Protein AF-A0A1F8EIY8-F1 (afdb_monomer_lite)

Radius of gyration: 14.1 Å; chains: 1; bounding box: 30×26×40 Å

Structure (mmCIF, N/CA/C/O backbone):
data_AF-A0A1F8EIY8-F1
#
_entry.id   AF-A0A1F8EIY8-F1
#
loop_
_atom_site.group_PDB
_atom_site.id
_atom_site.type_symbol
_atom_site.label_atom_id
_atom_site.label_alt_id
_atom_site.label_comp_id
_atom_site.label_asym_id
_atom_site.label_entity_id
_atom_site.label_seq_id
_atom_site.pdbx_PDB_ins_code
_atom_site.Cartn_x
_atom_site.Cartn_y
_atom_site.Cartn_z
_atom_site.occupancy
_atom_site.B_iso_or_equiv
_atom_site.auth_seq_id
_atom_site.auth_comp_id
_atom_site.auth_asym_id
_atom_site.auth_atom_id
_atom_site.pdbx_PDB_model_num
ATOM 1 N N . MET A 1 1 ? -0.225 -0.022 24.088 1.00 84.06 1 MET A N 1
ATOM 2 C CA . MET A 1 1 ? -0.901 0.420 22.856 1.00 84.06 1 MET A CA 1
ATOM 3 C C . MET A 1 1 ? -2.262 -0.248 22.807 1.00 84.06 1 MET A C 1
ATOM 5 O O . MET A 1 1 ? -2.330 -1.459 22.981 1.00 84.06 1 MET A O 1
ATOM 9 N N . THR A 1 2 ? -3.337 0.514 22.650 1.00 96.50 2 THR A N 1
ATOM 10 C CA . THR A 1 2 ? -4.689 -0.016 22.445 1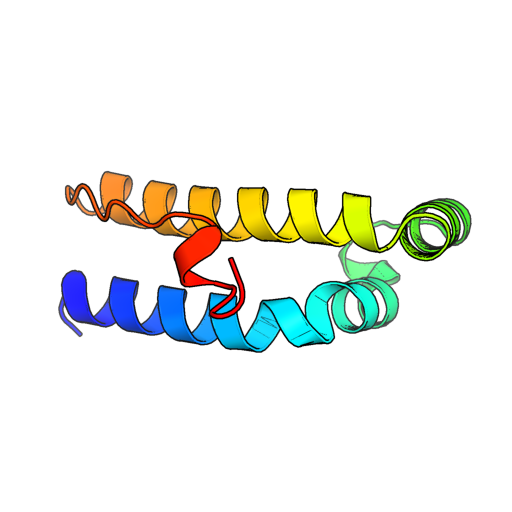.00 96.50 2 THR A CA 1
ATOM 11 C C . THR A 1 2 ? -4.862 -0.520 21.008 1.00 96.50 2 THR A C 1
ATOM 13 O O . THR A 1 2 ? -4.106 -0.147 20.111 1.00 96.50 2 THR A O 1
ATOM 16 N N . LYS A 1 3 ? -5.890 -1.341 20.757 1.00 95.94 3 LYS A N 1
ATOM 17 C CA . LYS A 1 3 ? -6.219 -1.822 19.402 1.00 95.94 3 LYS A CA 1
ATOM 18 C C . LYS A 1 3 ? -6.447 -0.665 18.417 1.00 95.94 3 LYS A C 1
ATOM 20 O O . LYS A 1 3 ? -5.969 -0.703 17.292 1.00 95.94 3 LYS A O 1
ATOM 25 N N . ILE A 1 4 ? -7.122 0.397 18.863 1.00 95.06 4 ILE A N 1
ATOM 26 C CA . ILE A 1 4 ? -7.373 1.594 18.046 1.00 95.06 4 ILE A CA 1
ATOM 27 C C . ILE A 1 4 ? -6.077 2.377 17.796 1.00 95.06 4 ILE A C 1
ATOM 29 O O . ILE A 1 4 ? -5.874 2.885 16.695 1.00 95.06 4 ILE A O 1
ATOM 33 N N . GLU A 1 5 ? -5.191 2.481 18.789 1.00 96.38 5 GLU A N 1
ATOM 34 C CA . GLU A 1 5 ? -3.879 3.119 18.608 1.00 96.38 5 GLU A CA 1
ATOM 35 C C . GLU A 1 5 ? -3.022 2.376 17.580 1.00 96.38 5 GLU A C 1
ATOM 37 O O . GLU A 1 5 ? -2.400 3.028 16.742 1.00 96.38 5 GLU A O 1
ATOM 42 N N . LEU A 1 6 ? -3.049 1.038 17.590 1.00 96.06 6 LEU A N 1
ATOM 43 C CA . LEU A 1 6 ? -2.387 0.215 16.578 1.00 96.06 6 LEU A CA 1
ATOM 44 C C . LEU A 1 6 ? -2.923 0.522 15.177 1.00 96.06 6 LEU A C 1
ATOM 46 O O . LEU A 1 6 ? -2.144 0.802 14.272 1.00 96.06 6 LEU A O 1
ATOM 50 N N . LEU A 1 7 ? -4.243 0.531 14.996 1.00 96.38 7 LEU A N 1
ATOM 51 C CA . LEU A 1 7 ? -4.843 0.783 13.682 1.00 96.38 7 LEU A CA 1
ATOM 52 C C . LEU A 1 7 ? -4.562 2.205 13.178 1.00 96.38 7 LEU A C 1
ATOM 54 O O . LEU A 1 7 ? -4.230 2.387 12.011 1.00 96.38 7 LEU A O 1
ATOM 58 N N . LYS A 1 8 ? -4.580 3.208 14.064 1.00 96.50 8 LYS A N 1
ATOM 59 C CA . LYS A 1 8 ? -4.172 4.585 13.726 1.00 96.50 8 LYS A CA 1
ATOM 60 C C . LYS A 1 8 ? -2.689 4.694 13.370 1.00 96.50 8 LYS A C 1
ATOM 62 O O . LYS A 1 8 ? -2.311 5.546 12.566 1.00 96.50 8 LYS A O 1
ATOM 67 N N . MET A 1 9 ? -1.832 3.890 13.998 1.00 97.50 9 MET A N 1
ATOM 68 C CA . MET A 1 9 ? -0.424 3.798 13.617 1.00 97.50 9 MET A CA 1
ATOM 69 C C . MET A 1 9 ? -0.304 3.206 12.211 1.00 97.50 9 MET A C 1
ATOM 71 O O . MET A 1 9 ? 0.331 3.818 11.362 1.00 97.50 9 MET A O 1
ATOM 75 N N . LEU A 1 10 ? -0.986 2.093 11.936 1.00 97.44 10 LEU A N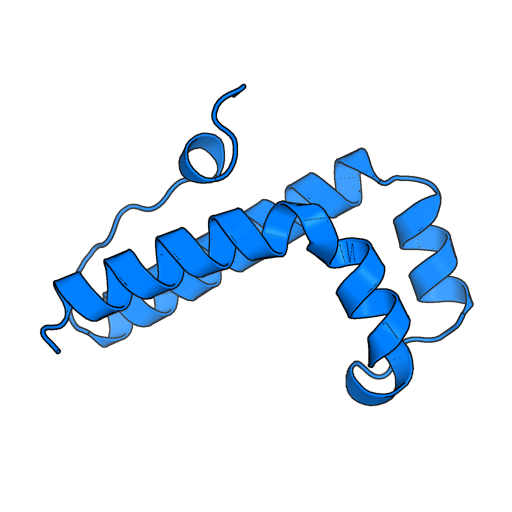 1
ATOM 76 C CA . LEU A 1 10 ? -0.969 1.439 10.627 1.00 97.44 10 LEU A CA 1
ATOM 77 C C . LEU A 1 10 ? -1.524 2.328 9.502 1.00 97.44 10 LEU A C 1
ATOM 79 O O . LEU A 1 10 ? -0.902 2.406 8.450 1.00 97.44 10 LEU A O 1
ATOM 83 N N . ASP A 1 11 ? -2.625 3.054 9.722 1.00 96.69 11 ASP A N 1
ATOM 84 C CA . AS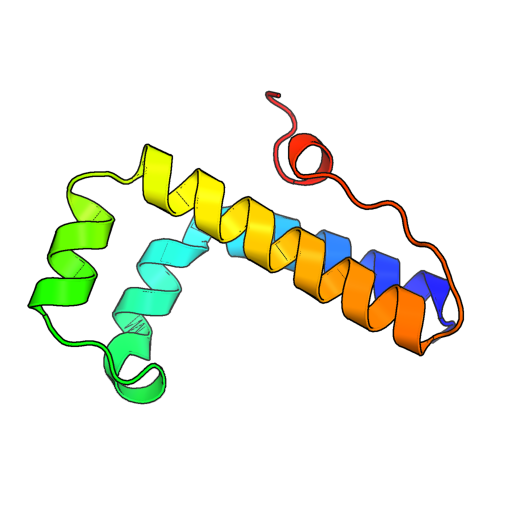P A 1 11 ? -3.157 4.044 8.765 1.00 96.69 11 ASP A CA 1
ATOM 85 C C . ASP A 1 11 ? -2.113 5.123 8.426 1.00 96.69 11 ASP A C 1
ATOM 87 O O . ASP A 1 11 ? -1.849 5.429 7.261 1.00 96.69 11 ASP A O 1
ATOM 91 N N . ARG A 1 12 ? -1.441 5.669 9.444 1.00 96.69 12 ARG A N 1
ATOM 92 C CA . ARG A 1 12 ? -0.386 6.676 9.255 1.00 96.69 12 ARG A CA 1
ATOM 93 C C . ARG A 1 12 ? 0.810 6.133 8.474 1.00 96.69 12 ARG A C 1
ATOM 95 O O . ARG A 1 12 ? 1.328 6.832 7.597 1.00 96.69 12 ARG A O 1
ATOM 102 N N . GLU A 1 13 ? 1.242 4.915 8.783 1.00 97.44 13 GLU A N 1
ATOM 103 C CA . GLU A 1 13 ? 2.340 4.264 8.069 1.00 97.44 13 GLU A CA 1
ATOM 104 C C . GLU A 1 13 ? 1.939 3.939 6.628 1.00 97.44 13 GLU A C 1
ATOM 106 O O . GLU A 1 13 ? 2.698 4.241 5.711 1.00 97.44 13 GLU A O 1
ATOM 111 N N . ALA A 1 14 ? 0.718 3.450 6.388 1.00 97.06 14 ALA A N 1
ATOM 112 C CA . ALA A 1 14 ? 0.191 3.203 5.047 1.00 97.06 14 ALA A CA 1
ATOM 113 C C . ALA A 1 14 ? 0.169 4.486 4.197 1.00 97.06 14 ALA A C 1
ATOM 115 O O . ALA A 1 14 ? 0.676 4.495 3.073 1.00 97.06 14 ALA A O 1
ATOM 116 N N . LYS A 1 15 ? -0.327 5.601 4.753 1.00 96.06 15 LYS A N 1
ATOM 117 C CA . LYS A 1 15 ? -0.301 6.931 4.111 1.00 96.06 15 LYS A CA 1
ATOM 118 C C . LYS A 1 15 ? 1.109 7.393 3.755 1.00 96.06 15 LYS A C 1
ATOM 120 O O . LYS A 1 15 ? 1.324 7.995 2.701 1.00 96.06 15 LYS A O 1
ATOM 125 N N . SER A 1 16 ? 2.066 7.156 4.648 1.00 95.56 16 SER A N 1
ATOM 126 C CA . SER A 1 16 ? 3.459 7.563 4.450 1.00 95.56 16 SER A CA 1
ATOM 127 C C . SER A 1 16 ? 4.145 6.689 3.401 1.00 95.56 16 SER A C 1
ATOM 129 O O . SER A 1 16 ? 4.754 7.214 2.468 1.00 95.56 16 SER A O 1
ATOM 131 N N . TYR A 1 17 ? 3.973 5.371 3.508 1.00 97.06 17 TYR A N 1
ATOM 132 C CA . TYR A 1 17 ? 4.554 4.378 2.614 1.00 97.06 17 TYR A CA 1
ATOM 133 C C . TYR A 1 17 ? 4.023 4.485 1.185 1.00 97.06 17 TYR A C 1
ATOM 135 O O . TYR A 1 17 ? 4.809 4.407 0.244 1.00 97.06 17 TYR A O 1
ATOM 143 N N . ARG A 1 18 ? 2.720 4.740 0.996 1.00 95.75 18 ARG A N 1
ATOM 144 C CA . ARG A 1 18 ? 2.087 4.894 -0.328 1.00 95.75 18 ARG A CA 1
ATOM 145 C C . ARG A 1 18 ? 2.905 5.772 -1.283 1.00 95.75 18 ARG A C 1
ATOM 147 O O . ARG A 1 18 ? 3.125 5.416 -2.440 1.00 95.75 18 ARG A O 1
ATOM 154 N N . LYS A 1 19 ? 3.398 6.910 -0.781 1.00 94.38 19 LYS A N 1
ATOM 155 C CA . LYS A 1 19 ? 4.152 7.910 -1.558 1.00 94.38 19 LYS A CA 1
ATOM 156 C C . LYS A 1 19 ? 5.460 7.366 -2.130 1.00 94.38 19 LYS A C 1
ATOM 158 O O . LYS A 1 19 ? 5.949 7.882 -3.128 1.00 94.38 19 LYS A O 1
ATOM 163 N N . THR A 1 20 ? 6.036 6.354 -1.490 1.00 95.94 20 THR A N 1
ATOM 164 C CA . THR A 1 20 ? 7.341 5.782 -1.833 1.00 95.94 20 THR A CA 1
ATOM 165 C C . THR A 1 20 ? 7.261 4.292 -2.161 1.00 95.94 20 THR A C 1
ATOM 167 O O . THR A 1 20 ? 8.301 3.672 -2.374 1.00 95.94 20 THR A O 1
ATOM 170 N N . ALA A 1 21 ? 6.052 3.722 -2.257 1.00 97.00 21 ALA A N 1
ATOM 171 C CA . ALA A 1 21 ? 5.825 2.287 -2.394 1.00 97.00 21 ALA A CA 1
ATOM 172 C C . ALA A 1 21 ? 6.599 1.683 -3.573 1.00 97.00 21 ALA A C 1
ATOM 174 O O . ALA A 1 21 ? 7.356 0.738 -3.375 1.00 97.00 21 ALA A O 1
ATOM 175 N N . LEU A 1 22 ? 6.498 2.274 -4.770 1.00 96.75 22 LEU A N 1
ATOM 176 C CA . LEU A 1 22 ? 7.198 1.775 -5.961 1.00 96.75 22 LEU A CA 1
ATOM 177 C C . LEU A 1 22 ? 8.722 1.774 -5.774 1.00 96.75 22 LEU A C 1
ATOM 179 O O . LEU A 1 22 ? 9.379 0.766 -6.014 1.00 96.75 22 LEU A O 1
ATOM 183 N N . ALA A 1 23 ? 9.279 2.881 -5.276 1.00 96.75 23 ALA A N 1
ATOM 184 C CA . ALA A 1 23 ? 10.715 3.005 -5.034 1.00 96.75 23 ALA A CA 1
ATOM 185 C C . ALA A 1 23 ? 11.206 2.050 -3.931 1.00 96.75 23 ALA A C 1
ATOM 187 O O . ALA A 1 23 ? 12.322 1.540 -3.993 1.00 96.75 23 ALA A O 1
ATOM 188 N N . SER A 1 24 ? 10.384 1.804 -2.908 1.00 97.38 24 SER A N 1
ATOM 189 C CA . SER A 1 24 ? 10.697 0.853 -1.841 1.00 97.38 24 SER A CA 1
ATOM 190 C C . SER A 1 24 ? 10.664 -0.592 -2.335 1.00 97.38 24 SER A C 1
ATOM 192 O O . SER A 1 24 ? 11.576 -1.355 -2.023 1.00 97.38 24 SER A O 1
ATOM 194 N N . ILE A 1 25 ? 9.651 -0.956 -3.126 1.00 97.19 25 ILE A N 1
ATOM 195 C CA . ILE A 1 25 ? 9.522 -2.286 -3.734 1.00 97.19 25 ILE A CA 1
ATOM 196 C C . ILE A 1 25 ? 10.686 -2.557 -4.682 1.00 97.19 25 ILE A C 1
ATOM 198 O O . ILE A 1 25 ? 11.267 -3.633 -4.612 1.00 97.19 25 ILE A O 1
ATOM 202 N N . GLU A 1 26 ? 11.066 -1.579 -5.505 1.00 97.00 26 GLU A N 1
ATOM 203 C CA . GLU A 1 26 ? 12.231 -1.677 -6.386 1.00 97.00 26 GLU A CA 1
ATOM 204 C C . GLU A 1 26 ? 13.528 -1.869 -5.594 1.00 97.00 26 GLU A C 1
ATOM 206 O O . GLU A 1 26 ? 14.267 -2.823 -5.840 1.00 97.00 26 GLU A O 1
ATOM 211 N N . ARG A 1 27 ? 13.794 -1.005 -4.604 1.00 97.62 27 ARG A N 1
ATOM 212 C CA . ARG A 1 27 ? 15.001 -1.101 -3.765 1.00 97.62 27 ARG A CA 1
ATOM 213 C C . ARG A 1 27 ? 15.102 -2.461 -3.068 1.00 97.62 27 ARG A C 1
ATOM 215 O O . ARG A 1 27 ? 16.191 -3.017 -2.949 1.00 97.62 27 ARG A O 1
ATOM 222 N N . ASN A 1 28 ? 13.966 -2.995 -2.630 1.00 97.44 28 ASN A N 1
ATOM 223 C CA . ASN A 1 28 ? 13.869 -4.279 -1.945 1.00 97.44 28 ASN A CA 1
ATOM 224 C C . ASN A 1 28 ? 13.445 -5.421 -2.883 1.00 97.44 28 ASN A C 1
ATOM 226 O O . ASN A 1 28 ? 12.964 -6.443 -2.404 1.00 97.44 28 ASN A O 1
ATOM 230 N N . GLY A 1 29 ? 13.627 -5.284 -4.202 1.00 96.62 29 GLY A N 1
ATOM 231 C CA . GLY A 1 29 ? 13.181 -6.286 -5.178 1.00 96.62 29 GLY A CA 1
ATOM 232 C C . GLY A 1 29 ? 13.731 -7.687 -4.896 1.00 96.62 29 GLY A C 1
ATOM 233 O O . GLY A 1 29 ? 13.014 -8.667 -5.043 1.00 96.62 29 GLY A O 1
ATOM 234 N N . HIS A 1 30 ? 14.956 -7.764 -4.368 1.00 95.06 30 HIS A N 1
ATOM 235 C CA . HIS A 1 30 ? 15.597 -9.006 -3.931 1.00 95.06 30 HIS A CA 1
ATOM 236 C C . HIS A 1 30 ? 14.898 -9.693 -2.744 1.00 95.06 30 HIS A C 1
ATOM 23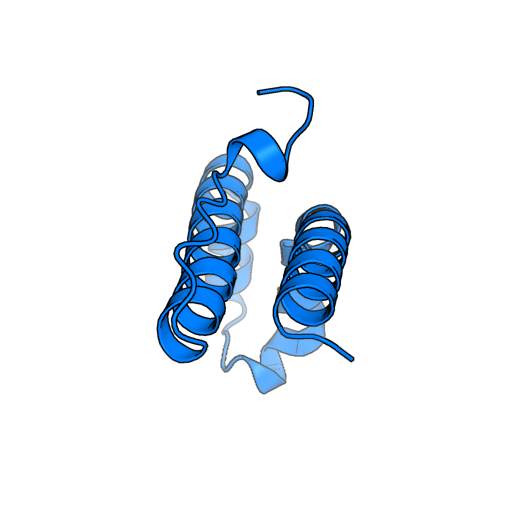8 O O . HIS A 1 30 ? 14.942 -10.912 -2.643 1.00 95.06 30 HIS A O 1
ATOM 244 N N . MET A 1 31 ? 14.256 -8.939 -1.846 1.00 97.12 31 MET A N 1
ATOM 245 C CA . MET A 1 31 ? 13.454 -9.501 -0.750 1.00 97.12 31 MET A CA 1
ATOM 246 C C . MET A 1 31 ? 12.043 -9.874 -1.208 1.00 97.12 31 MET A C 1
ATOM 248 O O . MET A 1 31 ? 11.415 -10.744 -0.615 1.00 97.12 31 MET A O 1
ATOM 252 N N . ASN A 1 32 ? 11.548 -9.189 -2.240 1.00 95.94 32 ASN A N 1
ATOM 253 C CA . ASN A 1 32 ? 10.203 -9.360 -2.783 1.00 95.94 32 ASN A CA 1
ATOM 254 C C . ASN A 1 32 ? 10.137 -10.402 -3.911 1.00 95.94 32 ASN A C 1
ATOM 256 O O . ASN A 1 32 ? 9.068 -10.577 -4.486 1.00 95.94 32 ASN A O 1
ATOM 260 N N . ASP A 1 33 ? 11.265 -11.040 -4.241 1.00 97.38 33 ASP A N 1
ATOM 261 C CA . ASP A 1 33 ? 11.399 -12.001 -5.342 1.00 97.38 33 ASP A CA 1
ATOM 262 C C . ASP A 1 33 ? 10.905 -11.446 -6.695 1.00 97.38 33 ASP A C 1
ATOM 264 O O . ASP A 1 33 ? 10.162 -12.086 -7.434 1.00 97.38 33 ASP A O 1
ATOM 268 N N . LEU A 1 34 ? 11.283 -10.198 -7.005 1.00 96.62 34 LEU A N 1
ATOM 269 C CA . LEU A 1 34 ? 10.878 -9.516 -8.238 1.00 96.62 34 LEU A CA 1
ATOM 270 C C . LEU A 1 34 ? 11.998 -9.508 -9.274 1.00 96.62 34 LEU A C 1
ATOM 272 O O . LEU A 1 34 ? 13.137 -9.127 -8.989 1.00 96.62 34 LEU A O 1
ATOM 276 N N . SER A 1 35 ? 11.648 -9.835 -10.516 1.00 96.56 35 SER A N 1
ATOM 277 C CA . SER A 1 35 ? 12.546 -9.676 -11.654 1.00 96.56 35 SER A CA 1
ATOM 278 C C . SER A 1 35 ? 12.615 -8.217 -12.116 1.00 96.56 35 SER A C 1
ATOM 280 O O . SER A 1 35 ? 11.756 -7.379 -11.825 1.00 96.56 35 SER A O 1
ATOM 282 N N . THR A 1 36 ? 13.620 -7.900 -12.935 1.00 95.19 36 THR A N 1
ATOM 283 C CA . THR A 1 36 ? 13.702 -6.593 -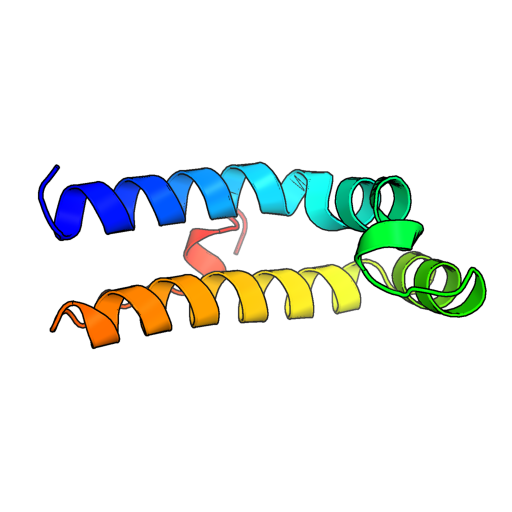13.604 1.00 95.19 36 THR A CA 1
ATOM 284 C C . THR A 1 36 ? 12.487 -6.323 -14.498 1.00 95.19 36 THR A C 1
ATOM 286 O O . THR A 1 36 ? 12.084 -5.168 -14.641 1.00 95.19 36 THR A O 1
ATOM 289 N N . MET A 1 37 ? 11.889 -7.366 -15.087 1.00 96.75 37 MET A N 1
ATOM 290 C CA . MET A 1 37 ? 10.699 -7.220 -15.925 1.00 96.75 37 MET A CA 1
ATOM 291 C C . MET A 1 37 ? 9.479 -6.814 -15.092 1.00 96.75 37 MET A C 1
ATOM 293 O O . MET A 1 37 ? 8.749 -5.914 -15.499 1.00 96.75 37 MET A O 1
ATOM 297 N N . ASP A 1 38 ? 9.306 -7.391 -13.902 1.00 96.31 38 ASP A N 1
ATOM 298 C CA . ASP A 1 38 ? 8.192 -7.047 -13.008 1.00 96.31 38 ASP A CA 1
ATOM 299 C C . ASP A 1 38 ? 8.246 -5.569 -12.603 1.00 96.31 38 ASP A C 1
ATOM 301 O O . ASP A 1 38 ? 7.261 -4.839 -12.730 1.00 96.31 38 ASP A O 1
ATOM 305 N N . ILE A 1 39 ? 9.430 -5.090 -12.204 1.00 96.38 39 ILE A N 1
ATOM 306 C CA . ILE A 1 39 ? 9.648 -3.676 -11.863 1.00 96.38 39 ILE A CA 1
ATOM 307 C C . ILE A 1 39 ? 9.383 -2.766 -13.064 1.00 96.38 39 ILE A C 1
ATOM 309 O O . ILE A 1 39 ? 8.804 -1.687 -12.913 1.00 96.38 39 ILE A O 1
ATOM 313 N N . ARG A 1 40 ? 9.786 -3.187 -14.268 1.00 96.81 40 ARG A N 1
ATOM 314 C CA . ARG A 1 40 ? 9.534 -2.424 -15.492 1.00 96.81 40 ARG A CA 1
ATOM 315 C C . ARG A 1 40 ? 8.034 -2.269 -15.751 1.00 96.81 40 ARG A C 1
ATOM 317 O O . ARG A 1 40 ? 7.592 -1.143 -15.966 1.00 96.81 40 ARG A O 1
ATOM 324 N N . VAL A 1 41 ? 7.259 -3.350 -15.657 1.00 96.38 41 VAL A N 1
ATOM 325 C CA . VAL A 1 41 ? 5.795 -3.314 -15.829 1.00 96.38 41 VAL A CA 1
ATOM 326 C C . VAL A 1 41 ? 5.145 -2.357 -14.823 1.00 96.38 41 VAL A C 1
ATOM 328 O O . VAL A 1 41 ? 4.291 -1.555 -15.197 1.00 96.38 41 VAL A O 1
ATOM 331 N N . MET A 1 42 ? 5.588 -2.367 -13.560 1.00 95.81 42 MET A N 1
ATOM 332 C CA . MET A 1 42 ? 5.078 -1.438 -12.539 1.00 95.81 42 MET A CA 1
ATOM 333 C C . MET A 1 42 ? 5.383 0.037 -12.853 1.00 95.81 42 MET A C 1
ATOM 335 O O . MET A 1 42 ? 4.601 0.918 -12.499 1.00 95.81 42 MET A O 1
ATOM 339 N N . LYS A 1 43 ? 6.515 0.323 -13.509 1.00 96.12 43 LYS A N 1
ATOM 340 C CA . LYS A 1 43 ? 6.919 1.686 -13.894 1.00 96.12 43 LYS A CA 1
ATOM 341 C C . LYS A 1 43 ? 6.200 2.209 -15.135 1.00 96.12 43 LYS A C 1
ATOM 343 O O . LYS A 1 43 ? 6.031 3.423 -15.239 1.00 96.12 43 LYS A O 1
ATOM 348 N N . GLU A 1 44 ? 5.811 1.331 -16.057 1.00 97.44 44 GLU A N 1
ATOM 349 C CA . GLU A 1 44 ? 5.106 1.704 -17.290 1.00 97.44 44 GLU A CA 1
ATOM 350 C C . GLU A 1 44 ? 3.653 2.146 -17.018 1.00 97.44 44 GLU A C 1
ATOM 352 O O . GLU A 1 44 ? 3.171 3.065 -17.676 1.00 97.44 44 GLU A O 1
ATOM 357 N N . ASP A 1 45 ? 2.981 1.579 -16.005 1.00 95.94 45 ASP A N 1
ATOM 358 C CA . ASP A 1 45 ? 1.627 1.979 -15.575 1.00 95.94 45 ASP A CA 1
ATOM 359 C C . ASP A 1 45 ? 1.586 2.306 -14.067 1.00 95.94 45 ASP A C 1
ATOM 361 O O . ASP A 1 45 ? 1.027 1.574 -13.240 1.00 95.94 45 ASP A O 1
ATOM 365 N N . GLN A 1 46 ? 2.201 3.437 -13.695 1.00 94.19 46 GLN A N 1
ATOM 366 C CA . GLN A 1 46 ? 2.294 3.866 -12.292 1.00 94.19 46 GLN A CA 1
ATOM 367 C C . GLN A 1 46 ? 0.931 4.163 -11.661 1.00 94.19 46 GLN A C 1
ATOM 369 O O . GLN A 1 46 ? 0.760 3.969 -10.457 1.00 94.19 46 GLN A O 1
ATOM 374 N N . GLU A 1 47 ? -0.044 4.632 -12.445 1.00 93.75 47 GLU A N 1
ATOM 375 C CA . GLU A 1 47 ? -1.384 4.907 -11.928 1.00 93.75 47 GLU A CA 1
ATOM 376 C C . GLU A 1 47 ? -2.065 3.602 -11.508 1.00 93.75 47 GLU A C 1
ATOM 378 O O . GLU A 1 47 ? -2.593 3.499 -10.397 1.00 93.75 47 GLU A O 1
ATOM 383 N N . ARG A 1 48 ? -2.011 2.571 -12.360 1.00 95.31 48 ARG A N 1
ATOM 384 C CA . ARG A 1 48 ? -2.545 1.252 -12.023 1.00 95.31 48 ARG A CA 1
ATOM 385 C C . ARG A 1 48 ? -1.800 0.629 -10.854 1.00 95.31 48 ARG A C 1
ATOM 387 O O . ARG A 1 48 ? -2.464 0.100 -9.964 1.00 95.31 48 ARG A O 1
ATOM 394 N N . PHE A 1 49 ? -0.471 0.734 -10.819 1.00 96.38 49 PHE A N 1
ATOM 395 C CA . PHE A 1 49 ? 0.315 0.300 -9.666 1.00 96.38 49 PHE A CA 1
ATOM 3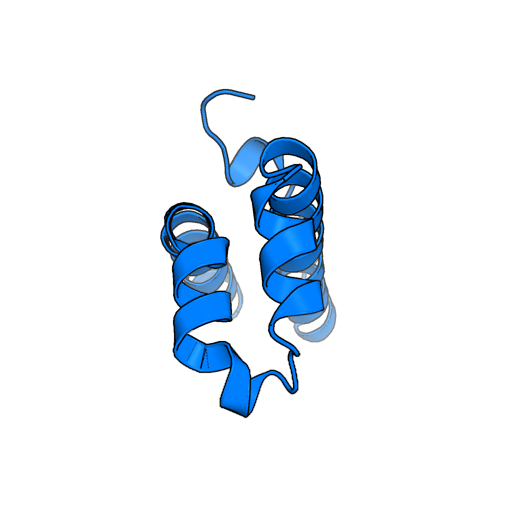96 C C . PHE A 1 49 ? -0.172 0.973 -8.375 1.00 96.38 49 PHE A C 1
ATOM 398 O O . PHE A 1 49 ? -0.453 0.278 -7.403 1.00 96.38 49 PHE A O 1
ATOM 405 N N . GLN A 1 50 ? -0.351 2.299 -8.367 1.00 95.00 50 GLN A N 1
ATOM 406 C CA . GLN A 1 50 ? -0.820 3.023 -7.181 1.00 95.00 50 GLN A CA 1
ATOM 407 C C . GLN A 1 50 ? -2.223 2.589 -6.750 1.00 95.00 50 GLN A C 1
ATOM 409 O O . GLN A 1 50 ? -2.464 2.414 -5.560 1.00 95.00 50 GLN A O 1
ATOM 414 N N . ARG A 1 51 ? -3.142 2.328 -7.691 1.00 95.81 51 ARG A N 1
ATOM 415 C CA . ARG A 1 51 ? -4.469 1.779 -7.353 1.00 95.81 51 ARG A CA 1
ATOM 416 C C . ARG A 1 51 ? -4.373 0.418 -6.657 1.00 95.81 51 ARG A C 1
ATOM 418 O O . ARG A 1 51 ? -5.108 0.187 -5.700 1.00 95.81 51 ARG A O 1
ATOM 425 N N . PHE A 1 52 ? -3.481 -0.463 -7.113 1.00 97.06 52 PHE A N 1
ATOM 426 C CA . PHE A 1 52 ? -3.251 -1.752 -6.456 1.00 97.06 52 PHE A CA 1
ATOM 427 C C . PHE A 1 52 ? -2.567 -1.597 -5.098 1.00 97.06 52 PHE A C 1
ATOM 429 O O . PHE A 1 52 ? -3.008 -2.216 -4.134 1.00 97.06 52 PHE A O 1
ATOM 436 N N . ALA A 1 53 ? -1.545 -0.746 -4.997 1.00 96.88 53 ALA A N 1
ATOM 437 C CA . ALA A 1 53 ? -0.874 -0.457 -3.734 1.00 96.88 53 ALA A CA 1
ATOM 438 C C . ALA A 1 53 ? -1.866 0.083 -2.690 1.00 96.88 53 ALA A C 1
ATOM 440 O O . ALA A 1 53 ? -1.883 -0.399 -1.561 1.00 96.88 53 ALA A O 1
ATOM 441 N N . ASP A 1 54 ? -2.745 1.008 -3.083 1.00 97.12 54 ASP A N 1
ATOM 442 C CA . ASP A 1 54 ? -3.799 1.549 -2.221 1.00 97.12 54 ASP A CA 1
ATOM 443 C C . ASP A 1 54 ? -4.752 0.459 -1.735 1.00 97.12 54 ASP A C 1
ATOM 445 O O . ASP A 1 54 ? -5.059 0.395 -0.544 1.00 97.12 54 ASP A O 1
ATOM 449 N N . ALA A 1 55 ? -5.207 -0.408 -2.643 1.00 97.75 55 ALA A N 1
ATOM 450 C CA . ALA A 1 55 ? -6.103 -1.507 -2.303 1.00 97.75 55 ALA A CA 1
ATOM 451 C C . ALA A 1 55 ? -5.450 -2.482 -1.311 1.00 97.75 55 ALA A C 1
ATOM 453 O O . ALA A 1 55 ? -6.056 -2.798 -0.293 1.00 97.75 55 ALA A O 1
ATOM 454 N N . ILE A 1 56 ? -4.203 -2.894 -1.567 1.00 98.19 56 ILE A N 1
ATOM 455 C CA . ILE A 1 56 ? -3.449 -3.823 -0.711 1.00 98.19 56 ILE A CA 1
ATOM 456 C C . ILE A 1 56 ? -3.213 -3.223 0.677 1.00 98.19 56 ILE A C 1
ATOM 458 O O . ILE A 1 56 ? -3.415 -3.899 1.681 1.00 98.19 56 ILE A O 1
ATOM 462 N N . LEU A 1 57 ? -2.797 -1.955 0.751 1.00 97.94 57 LEU A N 1
ATOM 463 C CA . LEU A 1 57 ? -2.545 -1.288 2.029 1.00 97.94 57 LEU A CA 1
ATOM 464 C C . LEU A 1 57 ? -3.819 -1.193 2.866 1.00 97.94 57 LEU A C 1
ATOM 466 O O . LEU A 1 57 ? -3.800 -1.516 4.051 1.00 97.94 57 LEU A O 1
ATOM 470 N N . VAL A 1 58 ? -4.929 -0.774 2.258 1.00 97.69 58 VAL A N 1
ATOM 471 C CA . VAL A 1 58 ? -6.213 -0.673 2.957 1.00 97.69 58 VAL A CA 1
ATOM 472 C C . VAL A 1 58 ? -6.706 -2.036 3.424 1.00 97.69 58 VAL A C 1
ATOM 474 O O . VAL A 1 58 ? -7.092 -2.175 4.585 1.00 97.69 58 VAL A O 1
ATOM 477 N N . ASP A 1 59 ? -6.671 -3.030 2.538 1.00 98.25 59 ASP A N 1
ATOM 478 C CA . ASP A 1 59 ? -7.109 -4.389 2.843 1.00 98.25 59 ASP A CA 1
ATOM 479 C C . ASP A 1 59 ? -6.286 -4.989 3.986 1.00 98.25 59 ASP A C 1
ATOM 481 O O . ASP A 1 59 ? -6.852 -5.486 4.954 1.00 98.25 59 ASP A O 1
ATOM 485 N N . PHE A 1 60 ? -4.961 -4.825 3.964 1.00 98.25 60 PHE A N 1
ATOM 486 C CA . PHE A 1 60 ? -4.086 -5.313 5.027 1.00 98.25 60 PHE A CA 1
ATOM 487 C C . PHE A 1 60 ? -4.387 -4.677 6.392 1.00 98.25 60 PHE A C 1
ATOM 489 O O . PHE A 1 60 ? -4.453 -5.376 7.407 1.00 98.25 60 PHE A O 1
ATOM 496 N N . VAL A 1 61 ? -4.605 -3.358 6.444 1.00 98.00 61 VAL A N 1
ATOM 497 C CA . VAL A 1 61 ? -4.953 -2.684 7.706 1.00 98.00 61 VAL A CA 1
ATOM 498 C C . VAL A 1 61 ? -6.323 -3.142 8.212 1.00 98.00 61 VAL A C 1
ATOM 500 O O . VAL A 1 61 ? -6.472 -3.416 9.405 1.00 98.00 61 VAL A O 1
ATOM 503 N N . ASN A 1 62 ? -7.312 -3.277 7.325 1.00 97.81 62 ASN A N 1
ATOM 504 C CA . ASN A 1 62 ? -8.636 -3.783 7.687 1.00 97.81 62 ASN A CA 1
ATOM 505 C C . ASN A 1 62 ? -8.591 -5.256 8.122 1.00 97.81 62 ASN A C 1
ATOM 507 O O . ASN A 1 62 ? -9.254 -5.614 9.092 1.00 97.81 62 ASN A O 1
ATOM 511 N N . TYR A 1 63 ? -7.770 -6.090 7.480 1.00 98.19 63 TYR A N 1
ATOM 512 C CA . TYR A 1 63 ? -7.525 -7.479 7.869 1.00 98.19 63 TYR A CA 1
ATOM 513 C C . TYR A 1 63 ? -6.987 -7.567 9.301 1.00 98.19 63 TYR A C 1
ATOM 515 O O . TYR A 1 63 ? -7.515 -8.325 10.119 1.00 98.19 63 TYR A O 1
ATOM 523 N N . ILE A 1 64 ? -5.994 -6.735 9.644 1.00 97.50 64 ILE A N 1
ATOM 524 C CA . ILE A 1 64 ? -5.493 -6.635 11.021 1.00 97.50 64 ILE A CA 1
ATOM 525 C C . ILE A 1 64 ? -6.608 -6.172 11.963 1.00 97.50 64 ILE A C 1
ATOM 527 O O . ILE A 1 64 ? -6.783 -6.768 13.024 1.00 97.50 64 ILE A O 1
ATOM 531 N N . GLY A 1 65 ? -7.375 -5.143 11.591 1.00 96.81 65 GLY A N 1
ATOM 532 C CA . GLY A 1 65 ? -8.508 -4.652 12.382 1.00 96.81 65 GLY A CA 1
ATOM 533 C C . GLY A 1 65 ? -9.511 -5.753 12.707 1.00 96.81 65 GLY A C 1
ATOM 534 O O . GLY A 1 65 ? -9.814 -5.982 13.882 1.00 96.81 65 GLY A O 1
ATOM 535 N N . ASN A 1 66 ? -9.934 -6.499 11.688 1.00 96.44 66 ASN A N 1
ATOM 536 C CA . ASN A 1 66 ? -10.861 -7.612 11.834 1.00 96.44 66 ASN A CA 1
ATOM 537 C C . ASN A 1 66 ? -10.294 -8.691 12.771 1.00 96.44 66 ASN A C 1
ATOM 539 O O . ASN A 1 66 ? -10.980 -9.141 13.687 1.00 96.44 66 ASN A O 1
ATOM 543 N N . GLY A 1 67 ? -9.006 -9.029 12.634 1.00 95.25 67 GLY A N 1
ATOM 544 C CA . GLY A 1 67 ? -8.309 -9.938 13.553 1.00 95.25 67 GLY A CA 1
ATOM 545 C C . GLY A 1 67 ? -8.237 -9.436 15.003 1.00 95.25 67 GLY A C 1
ATOM 546 O O . GLY A 1 67 ? -8.101 -10.230 15.931 1.00 95.25 67 GLY A O 1
ATOM 547 N N . GLN A 1 68 ? -8.374 -8.127 15.228 1.00 93.75 68 GLN A N 1
ATOM 548 C CA . GLN A 1 68 ? -8.486 -7.517 16.556 1.00 93.75 68 GLN A CA 1
ATOM 549 C C . GLN A 1 68 ? -9.941 -7.397 17.051 1.00 93.75 68 GLN A C 1
ATOM 551 O O . GLN A 1 68 ? -10.163 -6.881 18.154 1.00 93.75 68 GLN A O 1
ATOM 556 N N . GLY A 1 69 ? -10.926 -7.879 16.287 1.00 94.88 69 GLY A N 1
ATOM 557 C CA . GLY A 1 69 ? -12.354 -7.750 16.590 1.00 94.88 69 GLY A CA 1
ATOM 558 C C . GLY A 1 69 ? -12.893 -6.335 16.375 1.00 94.88 69 GLY A C 1
ATOM 559 O O . GLY A 1 69 ? -13.817 -5.925 17.074 1.00 94.88 69 GLY A O 1
ATOM 560 N N . LEU A 1 70 ? -12.280 -5.564 15.472 1.00 93.56 70 LEU A N 1
ATOM 561 C CA . LEU A 1 70 ? -12.704 -4.216 15.103 1.00 93.56 70 LEU A CA 1
ATOM 562 C C . LEU A 1 70 ? -12.976 -4.145 13.601 1.00 93.56 70 LEU A C 1
ATOM 564 O O . LEU A 1 70 ? -12.110 -4.474 12.797 1.00 93.56 70 LEU A O 1
ATOM 568 N N . ASP A 1 71 ? -14.135 -3.621 13.218 1.00 93.75 71 ASP A N 1
ATOM 569 C CA . ASP A 1 71 ? -14.330 -3.136 11.854 1.00 93.75 71 ASP A CA 1
ATOM 570 C C . ASP A 1 71 ? -13.714 -1.735 11.750 1.00 93.75 71 ASP A C 1
ATOM 572 O O . ASP A 1 71 ? -14.253 -0.761 12.279 1.00 93.75 71 ASP A O 1
ATOM 576 N N . TYR A 1 72 ? -12.521 -1.646 11.157 1.00 94.44 72 TYR A N 1
ATOM 577 C CA . TYR A 1 72 ? -11.797 -0.378 11.074 1.00 94.44 72 TYR A CA 1
ATOM 578 C C . TYR A 1 72 ? -12.334 0.541 9.970 1.00 94.44 72 TYR A C 1
ATOM 580 O O . TYR A 1 72 ? -12.208 1.762 10.086 1.00 94.44 72 TYR A O 1
ATOM 588 N N . GLY A 1 73 ? -12.940 -0.022 8.917 1.00 93.94 73 GLY A N 1
ATOM 589 C CA . GLY A 1 73 ? -13.540 0.747 7.827 1.00 93.94 73 GLY A CA 1
ATOM 590 C C . GLY A 1 73 ? -12.576 1.708 7.116 1.00 93.94 73 GLY A C 1
ATOM 591 O O . GLY A 1 73 ? -12.964 2.829 6.774 1.00 93.94 73 GLY A O 1
ATOM 592 N N . LEU A 1 74 ? -11.310 1.325 6.910 1.00 95.69 74 LEU A N 1
ATOM 593 C CA . LEU A 1 74 ? -10.381 2.129 6.114 1.00 95.69 74 LEU A CA 1
ATOM 594 C C . LEU A 1 74 ? -10.743 2.015 4.624 1.00 95.69 74 LEU A C 1
ATOM 596 O O . LEU A 1 74 ? -11.046 0.928 4.140 1.00 95.69 74 LEU A O 1
ATOM 600 N N . TYR A 1 75 ? -10.688 3.130 3.893 1.00 96.50 75 TYR A N 1
ATOM 601 C CA . TYR A 1 75 ? -10.950 3.198 2.451 1.00 96.50 75 TYR A CA 1
ATOM 602 C C . TYR A 1 75 ? -9.749 3.808 1.727 1.00 96.50 75 TYR A C 1
ATOM 604 O O . TYR A 1 75 ? -9.004 4.594 2.308 1.00 96.50 75 TYR A O 1
ATOM 612 N N . THR A 1 76 ? -9.589 3.534 0.431 1.00 95.12 76 THR A N 1
ATOM 613 C CA . THR A 1 76 ? -8.458 4.051 -0.369 1.00 95.12 76 THR A CA 1
ATOM 614 C C . THR A 1 76 ? -8.417 5.579 -0.432 1.00 95.12 76 THR A C 1
ATOM 616 O O . THR A 1 76 ? -7.340 6.163 -0.350 1.00 95.12 76 THR A O 1
ATOM 619 N N . LYS A 1 77 ? -9.579 6.247 -0.447 1.00 93.50 77 LYS A N 1
ATOM 620 C CA . LYS A 1 77 ? -9.692 7.715 -0.314 1.00 93.50 77 LYS A CA 1
ATOM 621 C C . LYS A 1 77 ? -9.109 8.265 0.993 1.00 93.50 77 LYS A C 1
ATOM 623 O O . LYS A 1 77 ? -8.744 9.426 1.071 1.00 93.50 77 LYS A O 1
ATOM 628 N N . HIS A 1 78 ? -8.993 7.445 2.039 1.00 93.38 78 HIS A N 1
ATOM 629 C CA . HIS A 1 78 ? -8.334 7.879 3.268 1.00 93.38 78 HIS A CA 1
ATOM 630 C C . HIS A 1 78 ? -6.815 7.945 3.097 1.00 93.38 78 HIS A C 1
ATOM 632 O O . HIS A 1 78 ? -6.184 8.732 3.793 1.00 93.38 78 HIS A O 1
ATOM 638 N N . LEU A 1 79 ? -6.225 7.172 2.176 1.00 90.31 79 LEU A N 1
ATOM 639 C CA . LEU A 1 79 ? -4.788 7.217 1.895 1.00 90.31 79 LEU A CA 1
ATOM 640 C C . LEU A 1 79 ? -4.392 8.381 0.971 1.00 90.31 79 LEU A C 1
ATOM 642 O O . LEU A 1 79 ? -3.244 8.829 1.016 1.00 90.31 79 LEU A O 1
ATOM 646 N N . ASP A 1 80 ? -5.325 8.884 0.157 1.00 83.06 80 ASP A N 1
ATOM 647 C CA . ASP A 1 80 ? -5.099 9.985 -0.781 1.00 83.06 80 ASP A CA 1
ATOM 648 C C . ASP A 1 80 ? -6.068 11.151 -0.529 1.00 83.06 80 ASP A C 1
ATOM 650 O O . ASP A 1 80 ? -7.230 11.065 -0.918 1.00 83.06 80 ASP A O 1
ATOM 654 N N . PRO A 1 81 ? -5.613 12.277 0.049 1.00 61.72 81 PRO A N 1
ATOM 655 C CA . PRO A 1 81 ? -6.482 13.419 0.331 1.00 61.72 81 PRO A CA 1
ATOM 656 C C . PRO A 1 81 ? -7.010 14.127 -0.930 1.00 61.72 81 PRO A C 1
ATOM 658 O O . PRO A 1 81 ? -7.789 15.069 -0.805 1.00 61.72 81 PRO A O 1
ATOM 661 N N . LYS A 1 82 ? -6.566 13.732 -2.134 1.00 58.38 82 LYS A N 1
ATOM 662 C CA . LYS A 1 82 ? -7.031 14.290 -3.413 1.00 58.38 82 LYS A CA 1
ATOM 663 C C . LYS A 1 82 ? -8.170 13.489 -4.062 1.00 58.38 82 LYS A C 1
ATOM 665 O O . LYS A 1 82 ? -8.581 13.861 -5.161 1.00 58.38 82 LYS A O 1
ATOM 670 N N . LYS A 1 83 ? -8.646 12.406 -3.435 1.00 53.91 83 LYS A N 1
ATOM 671 C CA . LYS A 1 83 ? -9.752 11.562 -3.921 1.00 53.91 83 LYS A CA 1
ATOM 672 C C . LYS A 1 83 ? -10.974 11.606 -3.014 1.00 53.91 83 LYS A C 1
ATOM 674 O O . LYS A 1 83 ? -10.805 11.709 -1.781 1.00 53.91 83 LYS A O 1
#

pLDDT: mean 94.52, std 7.48, range [53.91, 98.25]

Sequence (83 aa):
MTKIELLKMLDREAKSYRKTALASIERNGHMNDLSTMDIRVMKEDQERFQRFADAILVDFVNYIGNGQGLDYGLYTKHLDPKK

Foldseek 3Di:
DDLVVVLVVLLVVLLVCLVCVLVVCVVCVVVVVHDPVNSVVCVVCVVVVSVVSLVVSQVVSCVSQVVVVHRPPDDSCSSPVVD

Organism: NCBI:txid1802662

Secondary structure (DSSP, 8-state):
--HHHHHHHHHHHHHHHHTTHHHHHHHTTTTTT--HHHHHHHHHTHHHHHHHHHHHHHHHHHHHHHHTT------HHHH-TT-